Protein AF-A0A183JU76-F1 (afdb_monomer_lite)

Structure (mmCIF, N/CA/C/O backbone):
data_AF-A0A183JU76-F1
#
_entry.id   AF-A0A183JU76-F1
#
loop_
_atom_site.group_PDB
_atom_site.id
_atom_site.type_symbol
_atom_site.label_atom_id
_atom_site.label_alt_id
_atom_site.label_comp_id
_atom_site.label_asym_id
_atom_site.label_entity_id
_atom_site.label_seq_id
_atom_site.pdbx_PDB_ins_code
_atom_site.Cartn_x
_atom_site.Cartn_y
_atom_site.Cartn_z
_atom_site.occupancy
_atom_site.B_iso_or_equiv
_atom_site.auth_seq_id
_atom_site.auth_comp_id
_atom_site.auth_asym_id
_atom_site.auth_atom_id
_atom_site.pdbx_PDB_model_num
ATOM 1 N N . MET A 1 1 ? 10.591 5.083 47.140 1.00 48.34 1 MET A N 1
ATOM 2 C CA . MET A 1 1 ? 10.810 4.590 45.764 1.00 48.34 1 MET A CA 1
ATOM 3 C C . MET A 1 1 ? 9.761 5.238 44.866 1.00 48.34 1 MET A C 1
ATOM 5 O O . MET A 1 1 ? 8.653 4.733 44.786 1.00 48.34 1 MET A O 1
ATOM 9 N N . SER A 1 2 ? 10.059 6.404 44.282 1.00 62.25 2 SER A N 1
ATOM 10 C CA . SER A 1 2 ? 9.163 7.076 43.324 1.00 62.25 2 SER A CA 1
ATOM 11 C C . SER A 1 2 ? 9.661 6.807 41.912 1.00 62.25 2 SER A C 1
ATOM 13 O O . SER A 1 2 ? 10.393 7.607 41.347 1.00 62.25 2 SER A O 1
ATOM 15 N N . THR A 1 3 ? 9.287 5.664 41.348 1.00 63.38 3 THR A N 1
ATOM 16 C CA . THR A 1 3 ? 9.513 5.340 39.932 1.00 63.38 3 THR A CA 1
ATOM 17 C C . THR A 1 3 ? 8.264 5.686 39.125 1.00 63.38 3 THR A C 1
ATOM 19 O O . THR A 1 3 ? 7.696 4.839 38.438 1.00 63.38 3 THR A O 1
ATOM 22 N N . ARG A 1 4 ? 7.764 6.919 39.267 1.00 74.62 4 ARG A N 1
ATOM 23 C CA . ARG A 1 4 ? 6.697 7.418 38.396 1.00 74.62 4 ARG A CA 1
ATOM 24 C C . ARG A 1 4 ? 7.343 8.090 37.196 1.00 74.62 4 ARG A C 1
ATOM 26 O O . ARG A 1 4 ? 8.186 8.966 37.365 1.00 74.62 4 ARG A O 1
ATOM 33 N N . ASN A 1 5 ? 6.941 7.648 36.009 1.00 74.25 5 ASN A N 1
ATOM 34 C CA . ASN A 1 5 ? 7.272 8.315 34.757 1.00 74.25 5 ASN A CA 1
ATOM 35 C C . ASN A 1 5 ? 6.854 9.797 34.880 1.00 74.25 5 ASN A C 1
ATOM 37 O O . ASN A 1 5 ? 5.763 10.048 35.409 1.00 74.25 5 ASN A O 1
ATOM 41 N N . PRO A 1 6 ? 7.697 10.766 34.481 1.00 79.50 6 PRO A N 1
ATOM 42 C CA . PRO A 1 6 ? 7.353 12.178 34.575 1.00 79.50 6 PRO A CA 1
ATOM 43 C C . PRO A 1 6 ? 6.086 12.495 33.775 1.00 79.50 6 PRO A C 1
ATOM 45 O O . PRO A 1 6 ? 5.745 11.803 32.813 1.00 79.50 6 PRO A O 1
ATOM 48 N N . SER A 1 7 ? 5.382 13.543 34.201 1.00 70.38 7 SER A N 1
ATOM 49 C CA . SER A 1 7 ? 4.186 14.034 33.520 1.00 70.38 7 SER A CA 1
ATOM 50 C C . SER A 1 7 ? 4.509 14.368 32.056 1.00 70.38 7 SER A C 1
ATOM 52 O O . SER A 1 7 ? 5.568 14.952 31.803 1.00 70.38 7 SER A O 1
ATOM 54 N N . PRO A 1 8 ? 3.634 14.015 31.096 1.00 71.88 8 PRO A N 1
ATOM 55 C CA . PRO A 1 8 ? 3.842 14.362 29.695 1.00 71.88 8 PRO A CA 1
ATOM 56 C C . PRO A 1 8 ? 3.948 15.890 29.518 1.00 71.88 8 PRO A C 1
ATOM 58 O O . PRO A 1 8 ? 3.363 16.635 30.312 1.00 71.88 8 PRO A O 1
ATOM 61 N N . PRO A 1 9 ? 4.715 16.363 28.517 1.00 79.00 9 PRO A N 1
ATOM 62 C CA . PRO A 1 9 ? 4.908 17.790 28.286 1.00 79.00 9 PRO A CA 1
ATOM 63 C C . PRO A 1 9 ? 3.572 18.509 28.017 1.00 79.00 9 PRO A C 1
ATOM 65 O O . PRO A 1 9 ? 2.643 17.883 27.508 1.00 79.00 9 PRO A O 1
ATOM 68 N N . PRO A 1 10 ? 3.458 19.810 28.347 1.00 71.88 10 PRO A N 1
ATOM 69 C CA . PRO A 1 10 ? 2.198 20.558 28.269 1.00 71.88 10 PRO A CA 1
ATOM 70 C C . PRO A 1 10 ? 1.607 20.644 26.853 1.00 71.88 10 PRO A C 1
ATOM 72 O O . PRO A 1 10 ? 0.391 20.726 26.724 1.00 71.88 10 PRO A O 1
ATOM 75 N N . ASP A 1 11 ? 2.443 20.537 25.814 1.00 68.19 11 ASP A N 1
ATOM 76 C CA . ASP A 1 11 ? 2.024 20.496 24.403 1.00 68.19 11 ASP A CA 1
ATOM 77 C C . ASP A 1 11 ? 1.846 19.065 23.864 1.00 68.19 11 ASP A C 1
ATOM 79 O O . ASP A 1 11 ? 1.732 18.854 22.656 1.00 68.19 11 ASP A O 1
ATOM 83 N N . TYR A 1 12 ? 1.869 18.049 24.734 1.00 67.44 12 TYR A N 1
ATOM 84 C CA . T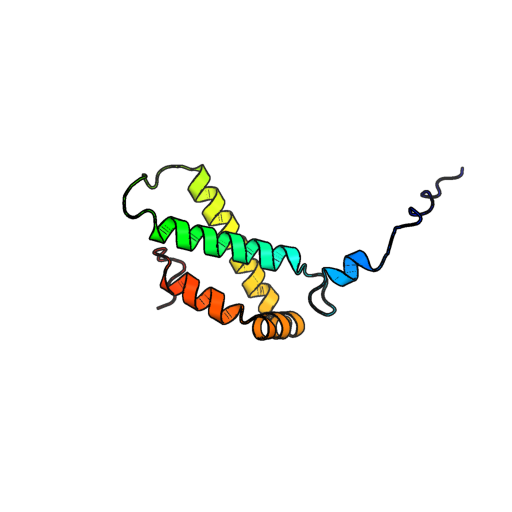YR A 1 12 ? 1.608 16.675 24.324 1.00 67.44 12 TYR A CA 1
ATOM 85 C C . TYR A 1 12 ? 0.121 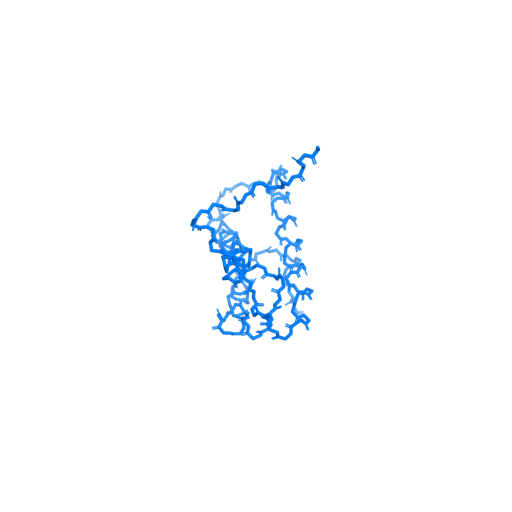16.505 24.026 1.00 67.44 12 TYR A C 1
ATOM 87 O O . TYR A 1 12 ? -0.672 16.095 24.875 1.00 67.44 12 TYR A O 1
ATOM 95 N N . ASP A 1 13 ? -0.249 16.798 22.785 1.00 65.44 13 ASP A N 1
ATOM 96 C CA . ASP A 1 13 ? -1.531 16.385 22.254 1.00 65.44 13 ASP A CA 1
ATOM 97 C C . ASP A 1 13 ? -1.483 14.870 22.010 1.00 65.44 13 ASP A C 1
ATOM 99 O O . ASP A 1 13 ? -0.924 14.379 21.024 1.00 65.44 13 ASP A O 1
ATOM 103 N N . GLY A 1 14 ? -2.051 14.100 22.943 1.00 62.72 14 GLY A N 1
ATOM 104 C CA . GLY A 1 14 ? -2.179 12.643 22.825 1.00 62.72 14 GLY A CA 1
ATOM 105 C C . GLY A 1 14 ? -2.920 12.198 21.557 1.00 62.72 14 GLY A C 1
ATOM 106 O O . GLY A 1 14 ? -2.834 11.028 21.182 1.00 62.72 14 GLY A O 1
ATOM 107 N N . ASN A 1 15 ? -3.581 13.134 20.872 1.00 62.50 15 ASN A N 1
ATOM 108 C CA . ASN A 1 15 ? -4.281 12.947 19.613 1.00 62.50 15 ASN A CA 1
ATOM 109 C C . ASN A 1 15 ? -3.355 12.935 18.378 1.00 62.50 15 ASN A C 1
ATOM 111 O O . ASN A 1 15 ? -3.772 12.534 17.293 1.00 62.50 15 ASN A O 1
ATOM 115 N N . ALA A 1 16 ? -2.074 13.305 18.516 1.00 63.06 16 ALA A N 1
ATOM 116 C CA . ALA A 1 16 ? -1.117 13.304 17.404 1.00 63.06 16 ALA A CA 1
ATOM 117 C C . ALA A 1 16 ? -0.960 11.921 16.743 1.00 63.06 16 ALA A C 1
ATOM 119 O O . ALA A 1 16 ? -0.738 11.828 15.537 1.00 63.06 16 ALA A O 1
ATOM 120 N N . LYS A 1 17 ? -1.117 10.841 17.520 1.00 61.53 17 LYS A N 1
ATOM 121 C CA . LYS A 1 17 ? -1.121 9.467 16.995 1.00 61.53 17 LYS A CA 1
ATOM 122 C C . LYS A 1 17 ? -2.384 9.158 16.192 1.00 61.53 17 LYS A C 1
ATOM 124 O O . LYS A 1 17 ? -2.287 8.490 15.174 1.00 61.53 17 LYS A O 1
ATOM 129 N N . GLN A 1 18 ? -3.534 9.684 16.609 1.00 63.34 18 GLN A N 1
ATOM 130 C CA . GLN A 1 18 ? -4.809 9.490 15.916 1.00 63.34 18 GLN A CA 1
ATOM 131 C C . GLN A 1 18 ? -4.832 10.201 14.552 1.00 63.34 18 GLN A C 1
ATOM 133 O O . GLN A 1 18 ? -5.455 9.714 13.615 1.00 63.34 18 GLN A O 1
ATOM 138 N N . LEU A 1 19 ? -4.090 11.306 14.404 1.00 73.56 19 LEU A N 1
ATOM 139 C CA . LEU A 1 19 ? -3.949 12.023 13.130 1.00 73.56 19 LEU A CA 1
ATOM 140 C C . LEU A 1 19 ? -3.211 11.221 12.047 1.00 73.56 19 LEU A C 1
ATOM 142 O O . LEU A 1 19 ? -3.474 11.420 10.861 1.00 73.56 19 LEU A O 1
ATOM 146 N N . ASP A 1 20 ? -2.292 10.333 12.432 1.00 83.31 20 ASP A N 1
ATOM 147 C CA . ASP A 1 20 ? -1.538 9.510 11.481 1.00 83.31 20 ASP A CA 1
ATOM 148 C C . ASP A 1 20 ? -2.216 8.163 11.187 1.00 83.31 20 ASP A C 1
ATOM 150 O O . ASP A 1 20 ? -1.788 7.450 10.290 1.00 83.31 20 ASP A O 1
ATOM 154 N N . MET A 1 21 ? -3.287 7.807 11.896 1.00 86.38 21 MET A N 1
ATOM 155 C CA . MET A 1 21 ? -3.982 6.530 11.722 1.00 86.38 21 MET A CA 1
ATOM 156 C C . MET A 1 21 ? -4.901 6.539 10.494 1.00 86.38 21 MET A C 1
ATOM 158 O O . MET A 1 21 ? -5.677 7.476 10.276 1.00 86.38 21 MET A O 1
ATOM 162 N N . ILE A 1 22 ? -4.831 5.495 9.666 1.00 84.62 22 ILE A N 1
ATOM 163 C CA . ILE A 1 22 ? -5.784 5.272 8.571 1.00 84.62 22 ILE A CA 1
ATOM 164 C C . ILE A 1 22 ? -7.098 4.763 9.181 1.00 84.62 22 ILE A C 1
ATOM 166 O O . ILE A 1 22 ? -7.179 3.615 9.617 1.00 84.62 22 ILE A O 1
ATOM 170 N N . GLY A 1 23 ? -8.123 5.617 9.239 1.00 80.56 23 GLY A N 1
ATOM 171 C CA . GLY A 1 23 ? -9.376 5.299 9.935 1.00 80.56 23 GLY A CA 1
ATOM 172 C C . GLY A 1 23 ? -9.140 4.928 11.404 1.00 80.56 23 GLY A C 1
ATOM 173 O O . GLY A 1 23 ? -8.370 5.595 12.092 1.00 80.56 23 GLY A O 1
ATOM 174 N N . ASP A 1 24 ? -9.757 3.832 11.850 1.00 78.69 24 ASP A N 1
ATOM 175 C CA . ASP A 1 24 ? -9.598 3.286 13.208 1.00 78.69 24 ASP A CA 1
ATOM 176 C C . ASP A 1 24 ? -8.461 2.246 13.311 1.00 78.69 24 ASP A C 1
ATOM 178 O O . ASP A 1 24 ? -8.344 1.513 14.296 1.00 78.69 24 ASP A O 1
ATOM 182 N N . THR A 1 25 ? -7.604 2.152 12.291 1.00 82.44 25 THR A N 1
ATOM 183 C CA . THR A 1 25 ? -6.504 1.179 12.247 1.00 82.44 25 THR A CA 1
ATOM 184 C C . THR A 1 25 ? -5.214 1.743 12.831 1.00 82.44 25 THR A C 1
ATOM 186 O O . THR A 1 25 ? -4.989 2.947 12.845 1.00 82.44 25 THR A O 1
ATOM 189 N N . THR A 1 26 ? -4.292 0.873 13.242 1.00 82.19 26 THR A N 1
ATOM 190 C CA . THR A 1 26 ? -2.944 1.281 13.677 1.00 82.19 26 THR A CA 1
ATOM 191 C C . THR A 1 26 ? -1.993 1.587 12.512 1.00 82.19 26 THR A C 1
ATOM 193 O O . THR A 1 26 ? -0.794 1.746 12.737 1.00 82.19 26 THR A O 1
ATOM 196 N N . TYR A 1 27 ? -2.485 1.615 11.270 1.00 84.94 27 TYR A N 1
ATOM 197 C CA . TYR A 1 27 ? -1.663 1.838 10.082 1.00 84.94 27 TYR A CA 1
ATOM 198 C C . TYR A 1 27 ? -1.408 3.330 9.862 1.00 84.94 27 TYR A C 1
ATOM 200 O O . TYR A 1 27 ? -2.306 4.149 10.041 1.00 84.94 27 TYR A O 1
ATOM 208 N N . SER A 1 28 ? -0.183 3.675 9.462 1.00 87.75 28 SER A N 1
ATOM 209 C CA . SER A 1 28 ? 0.267 5.062 9.299 1.00 87.75 28 SER A CA 1
ATOM 210 C C . SER A 1 28 ? -0.043 5.610 7.900 1.00 87.75 28 SER A C 1
ATOM 212 O O . SER A 1 28 ? 0.380 5.041 6.890 1.00 87.75 28 SER A O 1
ATOM 214 N N . ARG A 1 29 ? -0.715 6.766 7.838 1.00 88.56 29 ARG A N 1
ATOM 215 C CA . ARG A 1 29 ? -0.932 7.550 6.611 1.00 88.56 29 ARG A CA 1
ATOM 216 C C . ARG A 1 29 ? 0.394 8.044 6.047 1.00 88.56 29 ARG A C 1
ATOM 218 O O . ARG A 1 29 ? 0.618 7.968 4.842 1.00 88.56 29 ARG A O 1
ATOM 225 N N . ARG A 1 30 ? 1.293 8.535 6.907 1.00 90.06 30 ARG A N 1
ATOM 226 C CA . ARG A 1 30 ? 2.623 9.016 6.499 1.00 90.06 30 ARG A CA 1
ATOM 227 C C . ARG A 1 30 ? 3.445 7.926 5.838 1.00 90.06 30 ARG A C 1
ATOM 229 O O . ARG A 1 30 ? 4.110 8.209 4.846 1.00 90.06 30 ARG A O 1
ATOM 236 N N . TRP A 1 31 ? 3.397 6.704 6.366 1.00 91.19 31 TRP A N 1
ATOM 237 C CA . TRP A 1 31 ? 4.076 5.564 5.752 1.00 91.19 31 TRP A CA 1
ATOM 238 C C . TRP A 1 31 ? 3.562 5.317 4.330 1.00 91.19 31 TRP A C 1
ATOM 240 O O . TRP A 1 31 ? 4.361 5.237 3.401 1.00 91.19 31 TRP A O 1
ATOM 250 N N . LEU A 1 32 ? 2.240 5.309 4.142 1.00 90.50 32 LEU A N 1
ATOM 251 C CA . LEU A 1 32 ? 1.618 5.095 2.835 1.00 90.50 32 LEU A CA 1
ATOM 252 C C . LEU A 1 32 ? 1.983 6.188 1.818 1.00 90.50 32 LEU A C 1
ATOM 254 O O . LEU A 1 32 ? 2.377 5.879 0.696 1.00 90.50 32 LEU A O 1
ATOM 258 N N . PHE A 1 33 ? 1.917 7.466 2.201 1.00 89.94 33 PHE A N 1
ATOM 259 C CA . PHE A 1 33 ? 2.326 8.555 1.305 1.00 89.94 33 PHE A CA 1
ATOM 260 C C . PHE A 1 33 ? 3.823 8.523 0.994 1.00 89.94 33 PHE A C 1
ATOM 262 O O . PHE A 1 33 ? 4.223 8.804 -0.132 1.00 89.94 33 PHE A O 1
ATOM 269 N N . SER A 1 34 ? 4.649 8.139 1.968 1.00 90.75 34 SER A N 1
ATOM 270 C CA . SER A 1 34 ? 6.090 7.979 1.759 1.00 90.75 34 SER A CA 1
ATOM 271 C C . SER A 1 34 ? 6.378 6.858 0.755 1.00 90.75 34 SER A C 1
ATOM 273 O O . SER A 1 34 ? 7.202 7.042 -0.136 1.00 90.75 34 SER A O 1
ATOM 275 N N . LEU A 1 35 ? 5.659 5.732 0.842 1.00 90.56 35 LEU A N 1
ATOM 276 C CA . LEU A 1 35 ? 5.727 4.641 -0.134 1.00 90.56 35 LEU A CA 1
ATOM 277 C C . LEU A 1 35 ? 5.322 5.110 -1.541 1.00 90.56 35 LEU A C 1
ATOM 279 O O . LEU A 1 35 ? 6.012 4.806 -2.511 1.00 90.56 35 LEU A O 1
ATOM 283 N N . LEU A 1 36 ? 4.248 5.898 -1.654 1.00 88.62 36 LEU A N 1
ATOM 284 C CA . LEU A 1 36 ? 3.800 6.452 -2.935 1.00 88.62 36 LEU A CA 1
ATOM 285 C C . LEU A 1 36 ? 4.834 7.378 -3.573 1.00 88.62 36 LEU A C 1
ATOM 287 O O . LEU A 1 36 ? 5.101 7.262 -4.766 1.00 88.62 36 LEU A O 1
ATOM 291 N N . ILE A 1 37 ? 5.437 8.271 -2.787 1.00 89.25 37 ILE A N 1
ATOM 292 C CA . ILE A 1 37 ? 6.483 9.173 -3.281 1.00 89.25 37 ILE A CA 1
ATOM 293 C C . ILE A 1 37 ? 7.679 8.362 -3.781 1.00 89.25 37 ILE A C 1
ATOM 295 O O . ILE A 1 37 ? 8.111 8.577 -4.911 1.00 89.25 37 ILE A O 1
ATOM 299 N N . LYS A 1 38 ? 8.157 7.383 -3.000 1.00 87.00 38 LYS A N 1
ATOM 300 C CA . LYS A 1 38 ? 9.269 6.522 -3.426 1.00 87.00 38 LYS A CA 1
ATOM 301 C C . LYS A 1 38 ? 8.946 5.760 -4.720 1.00 87.00 38 LYS A C 1
ATOM 303 O O . LYS A 1 38 ? 9.806 5.641 -5.590 1.00 87.00 38 LYS A O 1
ATOM 308 N N . LEU A 1 39 ? 7.713 5.266 -4.877 1.00 85.38 39 LEU A N 1
ATOM 309 C CA . LEU A 1 39 ? 7.290 4.607 -6.115 1.00 85.38 39 LEU A CA 1
ATOM 310 C C . LEU A 1 39 ? 7.332 5.571 -7.309 1.00 85.38 39 LEU A C 1
ATOM 312 O O . LEU A 1 39 ? 7.846 5.216 -8.368 1.00 85.38 39 LEU A O 1
ATOM 316 N N . LEU A 1 40 ? 6.810 6.789 -7.153 1.00 85.00 40 LEU A N 1
ATOM 317 C CA . LEU A 1 40 ? 6.815 7.792 -8.220 1.00 85.00 40 LEU A CA 1
ATOM 318 C C . LEU A 1 40 ? 8.235 8.238 -8.584 1.00 85.00 40 LEU A C 1
ATOM 320 O O . LEU A 1 40 ? 8.544 8.385 -9.765 1.00 85.00 40 LEU A O 1
ATOM 324 N N . GLU A 1 41 ? 9.113 8.409 -7.595 1.00 84.81 41 GLU A N 1
ATOM 325 C CA . GLU A 1 41 ? 10.536 8.684 -7.815 1.00 84.81 41 GLU A CA 1
ATOM 326 C C . GLU A 1 41 ? 11.194 7.566 -8.624 1.00 84.81 41 GLU A C 1
ATOM 328 O O . GLU A 1 41 ? 11.921 7.849 -9.579 1.00 84.81 41 GLU A O 1
ATOM 333 N N . LYS A 1 42 ? 10.885 6.303 -8.307 1.00 79.06 42 LYS A N 1
ATOM 334 C CA . LYS A 1 42 ? 11.368 5.140 -9.056 1.00 79.06 42 LYS A CA 1
ATOM 335 C C . LYS A 1 42 ? 10.883 5.162 -10.504 1.00 79.06 42 LYS A C 1
ATOM 337 O O . LYS A 1 42 ? 11.713 5.106 -11.410 1.00 79.06 42 LYS A O 1
ATOM 342 N N . VAL A 1 43 ? 9.585 5.345 -10.735 1.00 78.50 43 VAL A N 1
ATOM 343 C CA . VAL A 1 43 ? 8.995 5.432 -12.085 1.00 78.50 43 VAL A CA 1
ATOM 344 C C . VAL A 1 43 ? 9.625 6.566 -12.899 1.00 78.50 43 VAL A C 1
ATOM 346 O O . VAL A 1 43 ? 9.984 6.390 -14.066 1.00 78.50 43 VAL A O 1
ATOM 349 N N . ASN A 1 44 ? 9.801 7.736 -12.282 1.00 77.19 44 ASN A N 1
ATOM 350 C CA . ASN A 1 44 ? 10.424 8.888 -12.923 1.00 77.19 44 ASN A CA 1
ATOM 351 C C . ASN A 1 44 ? 11.910 8.635 -13.224 1.00 77.19 44 ASN A C 1
ATOM 353 O O . ASN A 1 44 ? 12.398 8.999 -14.295 1.00 77.19 44 ASN A O 1
ATOM 357 N N . SER A 1 45 ? 12.625 7.969 -12.311 1.00 72.88 45 SER A N 1
ATOM 358 C CA . SER A 1 45 ? 14.020 7.585 -12.520 1.00 72.88 45 SER A CA 1
ATOM 359 C C . SER A 1 45 ? 14.168 6.616 -13.692 1.00 72.88 45 SER A C 1
ATOM 361 O O . SER A 1 45 ? 15.053 6.819 -14.510 1.00 72.88 45 SER A O 1
ATOM 363 N N . GLU A 1 46 ? 13.271 5.638 -13.846 1.00 66.31 46 GLU A N 1
ATOM 364 C CA . GLU A 1 46 ? 13.279 4.685 -14.964 1.00 66.31 46 GLU A CA 1
ATOM 365 C C . GLU A 1 46 ? 12.917 5.353 -16.294 1.00 66.31 46 GLU A C 1
ATOM 367 O O . GLU A 1 46 ? 13.569 5.114 -17.309 1.00 66.31 46 GLU A O 1
ATOM 372 N N . THR A 1 47 ? 11.945 6.269 -16.276 1.00 59.06 47 THR A N 1
ATOM 373 C CA . THR A 1 47 ? 11.551 7.055 -17.456 1.00 59.06 47 THR A CA 1
ATOM 374 C C . THR A 1 47 ? 12.685 7.980 -17.920 1.00 59.06 47 THR A C 1
ATOM 376 O O . THR A 1 47 ? 12.905 8.148 -19.119 1.00 59.06 47 THR A O 1
ATOM 379 N N . SER A 1 48 ? 13.450 8.557 -16.987 1.00 54.66 48 SER A N 1
ATOM 380 C CA . SER A 1 48 ? 14.596 9.423 -17.295 1.00 54.66 48 SER A CA 1
ATOM 381 C C . SER A 1 48 ? 15.905 8.654 -17.541 1.00 54.66 48 SER A C 1
ATOM 383 O O . SER A 1 48 ? 16.830 9.213 -18.134 1.00 54.66 48 SER A O 1
ATOM 385 N N . ALA A 1 49 ? 16.012 7.390 -17.118 1.00 52.53 49 ALA A N 1
ATOM 386 C CA . ALA A 1 49 ? 17.222 6.564 -17.209 1.00 52.53 49 ALA A CA 1
ATOM 387 C C . ALA A 1 49 ? 17.370 5.821 -18.546 1.00 52.53 49 ALA A C 1
ATOM 389 O O . ALA A 1 49 ? 18.044 4.799 -18.621 1.00 52.53 49 ALA A O 1
ATOM 390 N N . THR A 1 50 ? 16.837 6.365 -19.643 1.00 45.22 50 THR A N 1
ATOM 391 C CA . THR A 1 50 ? 17.093 5.813 -20.987 1.00 45.22 50 THR A CA 1
ATOM 392 C C . THR A 1 50 ? 18.575 5.930 -21.411 1.00 45.22 50 THR A C 1
ATOM 394 O O . THR A 1 50 ? 18.938 5.422 -22.466 1.00 45.22 50 THR A O 1
ATOM 397 N N . TRP A 1 51 ? 19.461 6.571 -20.628 1.00 44.03 51 TRP A N 1
ATOM 398 C CA . TRP A 1 51 ? 20.818 6.891 -21.101 1.00 44.03 51 TRP A CA 1
ATOM 399 C C . TRP A 1 51 ? 22.016 6.513 -20.223 1.00 44.03 51 TRP A C 1
ATOM 401 O O . TRP A 1 51 ? 23.113 6.465 -20.773 1.00 44.03 51 TRP A O 1
ATOM 411 N N . LEU A 1 52 ? 21.889 6.205 -18.928 1.00 46.25 52 LEU A N 1
ATOM 412 C CA . LEU A 1 52 ? 23.064 5.933 -18.081 1.00 46.25 52 LEU A CA 1
ATOM 413 C C . LEU A 1 52 ? 22.750 4.961 -16.926 1.00 46.25 52 LEU A C 1
ATOM 415 O O . LEU A 1 52 ? 21.839 5.213 -16.141 1.00 46.25 52 LEU A O 1
ATOM 419 N N . SER A 1 53 ? 23.610 3.942 -16.799 1.00 42.66 53 SER A N 1
ATOM 420 C CA . SER A 1 53 ? 23.892 3.096 -15.620 1.00 42.66 53 SER A CA 1
ATOM 421 C C . SER A 1 53 ? 23.310 1.679 -15.586 1.00 42.66 53 SER A C 1
ATOM 423 O O . SER A 1 53 ? 22.204 1.449 -15.116 1.00 42.66 53 SER A O 1
ATOM 425 N N . SER A 1 54 ? 24.155 0.739 -16.022 1.00 45.78 54 SER A N 1
ATOM 426 C CA . SER A 1 54 ? 24.584 -0.463 -15.290 1.00 45.78 54 SER A CA 1
ATOM 427 C C . SER A 1 54 ? 23.693 -0.952 -14.137 1.00 45.78 54 SER A C 1
ATOM 429 O O . SER A 1 54 ? 23.646 -0.356 -13.062 1.00 45.78 54 SER A O 1
ATOM 431 N N . ASP A 1 55 ? 23.098 -2.122 -14.362 1.00 54.84 55 ASP A N 1
ATOM 432 C CA . ASP A 1 55 ? 22.258 -2.954 -13.478 1.00 54.84 55 ASP A CA 1
ATOM 433 C C . ASP A 1 55 ? 23.009 -3.529 -12.246 1.00 54.84 55 ASP A C 1
ATOM 435 O O . ASP A 1 55 ? 22.493 -4.351 -11.495 1.00 54.84 55 ASP A O 1
ATOM 439 N N . GLU A 1 56 ? 24.267 -3.139 -12.038 1.00 55.78 56 GLU A N 1
ATOM 440 C CA . GLU A 1 56 ? 25.221 -3.817 -11.147 1.00 55.78 56 GLU A CA 1
ATOM 441 C C . GLU A 1 56 ? 25.596 -3.028 -9.878 1.00 55.78 56 GLU A C 1
ATOM 443 O O . GLU A 1 56 ? 26.551 -3.388 -9.190 1.00 55.78 56 GLU A O 1
ATOM 448 N N . ASP A 1 57 ? 24.830 -1.989 -9.520 1.00 62.28 57 ASP A N 1
ATOM 449 C CA . ASP A 1 57 ? 24.945 -1.336 -8.207 1.00 62.28 57 ASP A CA 1
ATOM 450 C C . ASP A 1 57 ? 24.097 -2.078 -7.148 1.00 62.28 57 ASP A C 1
ATOM 452 O O . ASP A 1 57 ? 22.862 -2.016 -7.196 1.00 62.28 57 ASP A O 1
ATOM 456 N N . PRO A 1 58 ? 24.715 -2.767 -6.166 1.00 62.66 58 PRO A N 1
ATOM 457 C CA . PRO A 1 58 ? 23.988 -3.498 -5.126 1.00 62.66 58 PRO A CA 1
ATOM 458 C C . PRO A 1 58 ? 23.066 -2.596 -4.290 1.00 62.66 58 PRO A C 1
ATOM 460 O O . PRO A 1 58 ? 22.014 -3.055 -3.853 1.00 62.66 58 PRO A O 1
ATOM 463 N N . SER A 1 59 ? 23.400 -1.309 -4.139 1.00 64.19 59 SER A N 1
ATOM 464 C CA . SER A 1 59 ? 22.589 -0.332 -3.398 1.00 64.19 59 SER A CA 1
ATOM 465 C C . SER A 1 59 ? 21.224 -0.085 -4.057 1.00 64.19 59 SER A C 1
ATOM 467 O O . SER A 1 59 ? 20.192 -0.012 -3.386 1.00 64.19 59 SER A O 1
ATOM 469 N N . ARG A 1 60 ? 21.184 -0.027 -5.397 1.00 66.88 60 ARG A N 1
ATOM 470 C CA . ARG A 1 60 ? 19.924 0.124 -6.148 1.00 66.88 60 ARG A CA 1
ATOM 471 C C . ARG A 1 60 ? 19.022 -1.094 -5.987 1.00 66.88 60 ARG A C 1
ATOM 473 O O . ARG A 1 60 ? 17.820 -0.944 -5.791 1.00 66.88 60 ARG A O 1
ATOM 480 N N . LYS A 1 61 ? 19.613 -2.288 -6.013 1.00 67.31 61 LYS A N 1
ATOM 481 C CA . LYS A 1 61 ? 18.895 -3.559 -5.884 1.00 67.31 61 LYS A CA 1
ATOM 482 C C . LYS A 1 61 ? 18.301 -3.766 -4.488 1.00 67.31 61 LYS A C 1
ATOM 484 O O . LYS A 1 61 ? 17.193 -4.285 -4.359 1.00 67.31 61 LYS A O 1
ATOM 489 N N . GLU A 1 62 ? 19.008 -3.333 -3.445 1.00 72.69 62 GLU A N 1
ATOM 490 C CA . GLU A 1 62 ? 18.482 -3.318 -2.073 1.00 72.69 62 GLU A CA 1
ATOM 491 C C . GLU A 1 62 ? 17.294 -2.355 -1.940 1.00 72.69 62 GLU A C 1
ATOM 493 O O . GLU A 1 62 ? 16.255 -2.745 -1.409 1.00 72.69 62 GLU A O 1
ATOM 498 N N . SER A 1 63 ? 17.392 -1.143 -2.500 1.00 73.25 63 SER A N 1
ATOM 499 C CA . SER A 1 63 ? 16.288 -0.171 -2.483 1.00 73.25 63 SER A CA 1
ATOM 500 C C . SER A 1 63 ? 15.052 -0.649 -3.255 1.00 73.25 63 SER A C 1
ATOM 502 O O . SER A 1 63 ? 13.929 -0.334 -2.864 1.00 73.25 63 SER A O 1
ATOM 504 N N . GLU A 1 64 ? 15.237 -1.385 -4.352 1.00 77.56 64 GLU A N 1
ATOM 505 C CA . GLU A 1 64 ? 14.141 -2.017 -5.097 1.00 77.56 64 GLU A CA 1
ATOM 506 C C . GLU A 1 64 ? 13.468 -3.123 -4.287 1.00 77.56 64 GLU A C 1
ATOM 508 O O . GLU A 1 64 ? 12.243 -3.185 -4.238 1.00 77.56 64 GLU A O 1
ATOM 513 N N . THR A 1 65 ? 14.261 -3.953 -3.607 1.00 82.38 65 THR A N 1
ATOM 514 C CA . THR A 1 65 ? 13.744 -5.035 -2.761 1.00 82.38 65 THR A CA 1
ATOM 515 C C . THR A 1 65 ? 12.948 -4.474 -1.578 1.00 82.38 65 THR A C 1
ATOM 517 O O . THR A 1 65 ? 11.846 -4.944 -1.311 1.00 82.38 65 THR A O 1
ATOM 520 N N . GLU A 1 66 ? 13.439 -3.413 -0.923 1.00 86.88 66 GLU A N 1
ATOM 521 C CA . GLU A 1 66 ? 12.705 -2.727 0.155 1.00 86.88 66 GLU A CA 1
ATOM 522 C C . GLU A 1 66 ? 11.353 -2.186 -0.341 1.00 86.88 66 GLU A C 1
ATOM 524 O O . GLU A 1 66 ? 10.339 -2.280 0.356 1.00 86.88 66 GLU A O 1
ATOM 529 N N . LEU A 1 67 ? 11.317 -1.631 -1.558 1.00 85.44 67 LEU A N 1
ATOM 530 C CA . LEU A 1 67 ? 10.074 -1.162 -2.163 1.00 85.44 67 LEU A CA 1
ATOM 531 C C . LEU A 1 67 ? 9.114 -2.310 -2.478 1.00 85.44 67 LEU A C 1
ATOM 533 O O . LEU A 1 67 ? 7.937 -2.206 -2.140 1.00 85.44 67 LEU A O 1
ATOM 537 N N . GLU A 1 68 ? 9.592 -3.405 -3.072 1.00 85.19 68 GLU A N 1
ATOM 538 C CA . GLU A 1 68 ? 8.781 -4.603 -3.338 1.00 85.19 68 GLU A CA 1
ATOM 539 C C . GLU A 1 68 ? 8.159 -5.161 -2.041 1.00 85.19 68 GLU A C 1
ATOM 541 O O . GLU A 1 68 ? 6.964 -5.468 -2.005 1.00 85.19 68 GLU A O 1
ATOM 546 N N . GLU A 1 69 ? 8.922 -5.220 -0.947 1.00 89.56 69 GLU A N 1
ATOM 547 C CA . GLU A 1 69 ? 8.433 -5.653 0.369 1.00 89.56 69 GLU A CA 1
ATOM 548 C C . GLU A 1 69 ? 7.363 -4.710 0.937 1.00 89.56 69 GLU A C 1
ATOM 550 O O . GLU A 1 69 ? 6.334 -5.165 1.448 1.00 89.56 69 GLU A O 1
ATOM 555 N N . GLN A 1 70 ? 7.563 -3.394 0.820 1.00 89.62 70 GLN A N 1
ATOM 556 C CA . GLN A 1 70 ? 6.583 -2.397 1.261 1.00 89.62 70 GLN A CA 1
ATOM 557 C C . GLN A 1 70 ? 5.286 -2.471 0.443 1.00 89.62 70 GLN A C 1
ATOM 559 O O . GLN A 1 70 ? 4.201 -2.324 1.010 1.00 89.62 70 GLN A O 1
ATOM 564 N N . LEU A 1 71 ? 5.376 -2.761 -0.859 1.00 88.25 71 LEU A N 1
ATOM 565 C CA . LEU A 1 71 ? 4.213 -3.001 -1.718 1.00 88.25 71 LEU A CA 1
ATOM 566 C C . LEU A 1 71 ? 3.468 -4.283 -1.331 1.00 88.25 71 LEU A C 1
ATOM 568 O O . LEU A 1 71 ? 2.239 -4.267 -1.271 1.00 88.25 71 LEU A O 1
ATOM 572 N N . CYS A 1 72 ? 4.182 -5.366 -1.008 1.00 89.19 72 CYS A N 1
ATOM 573 C CA . CYS A 1 72 ? 3.565 -6.594 -0.494 1.00 89.19 72 CYS A CA 1
ATOM 574 C C . CYS A 1 72 ? 2.839 -6.338 0.831 1.00 89.19 72 CYS A C 1
ATOM 576 O O . CYS A 1 72 ? 1.698 -6.759 1.005 1.00 89.19 72 CYS A O 1
ATOM 578 N N . CYS A 1 73 ? 3.459 -5.577 1.737 1.00 89.44 73 CYS A N 1
ATOM 579 C CA . CYS A 1 73 ? 2.810 -5.186 2.983 1.00 89.44 73 CYS A CA 1
ATOM 580 C C . CYS A 1 73 ? 1.534 -4.386 2.703 1.00 89.44 73 CYS A C 1
ATOM 582 O O . CYS A 1 73 ? 0.492 -4.688 3.274 1.00 89.44 73 CYS A O 1
ATOM 584 N N . LEU A 1 74 ? 1.583 -3.399 1.801 1.00 89.44 74 LEU A N 1
ATOM 585 C CA . LEU A 1 74 ? 0.396 -2.632 1.424 1.00 89.44 74 LEU A CA 1
ATOM 586 C C . LEU A 1 74 ? -0.709 -3.531 0.857 1.00 89.44 74 LEU A C 1
ATOM 588 O O . LEU A 1 74 ? -1.870 -3.350 1.220 1.00 89.44 74 LEU A O 1
ATOM 592 N N . TRP A 1 75 ? -0.356 -4.504 0.015 1.00 89.69 75 TRP A N 1
ATOM 593 C CA . TRP A 1 75 ? -1.299 -5.489 -0.508 1.00 89.69 75 TRP A CA 1
ATOM 594 C C . TRP A 1 75 ? -1.999 -6.254 0.619 1.00 89.69 75 TRP A C 1
ATOM 596 O O . TRP A 1 75 ? -3.227 -6.307 0.644 1.00 89.69 75 TRP A O 1
ATOM 606 N N . ASP A 1 76 ? -1.258 -6.748 1.611 1.00 89.19 76 ASP A N 1
ATOM 607 C CA . ASP A 1 76 ? -1.843 -7.431 2.769 1.00 89.19 76 ASP A CA 1
ATOM 608 C C . ASP A 1 76 ? -2.755 -6.507 3.594 1.00 89.19 76 ASP A C 1
ATOM 610 O O . ASP A 1 76 ? -3.802 -6.935 4.085 1.00 89.19 76 ASP A O 1
ATOM 614 N N . LEU A 1 77 ? -2.415 -5.216 3.703 1.00 88.62 77 LEU A N 1
ATOM 615 C CA . LEU A 1 77 ? -3.242 -4.219 4.393 1.00 88.62 77 LEU A CA 1
ATOM 616 C C . LEU A 1 77 ? -4.589 -3.973 3.705 1.00 88.62 77 LEU A C 1
ATOM 618 O O . LEU A 1 77 ? -5.551 -3.589 4.377 1.00 88.62 77 LEU A O 1
ATOM 622 N N . THR A 1 78 ? -4.696 -4.229 2.398 1.00 88.06 78 THR A N 1
ATOM 623 C CA . THR A 1 78 ? -5.954 -4.057 1.651 1.00 88.06 78 THR A CA 1
ATOM 624 C C . THR A 1 78 ? -7.058 -5.029 2.074 1.00 88.06 78 THR A C 1
ATOM 626 O O . THR A 1 78 ? -8.219 -4.826 1.728 1.00 88.06 78 THR A O 1
ATOM 629 N N . VAL A 1 79 ? -6.760 -6.035 2.906 1.00 88.88 79 VAL A N 1
ATOM 630 C CA . VAL A 1 79 ? -7.797 -6.845 3.567 1.00 88.88 79 VAL A CA 1
ATOM 631 C C . VAL A 1 79 ? -8.687 -6.002 4.495 1.00 88.88 79 VAL A C 1
ATOM 633 O O . VAL A 1 79 ? -9.843 -6.348 4.753 1.00 88.88 79 VAL A O 1
ATOM 636 N N . ASN A 1 80 ? -8.163 -4.884 5.010 1.00 90.00 80 ASN A N 1
ATOM 637 C CA . ASN A 1 80 ? -8.882 -3.999 5.909 1.00 90.00 80 ASN A CA 1
ATOM 638 C C . ASN A 1 80 ? -9.744 -2.995 5.124 1.00 90.00 80 ASN A C 1
ATOM 640 O O . ASN A 1 80 ? -9.257 -2.226 4.296 1.00 90.00 80 ASN A O 1
ATOM 644 N N . ARG A 1 81 ? -11.046 -2.955 5.432 1.00 87.50 81 ARG A N 1
ATOM 645 C CA . ARG A 1 81 ? -12.006 -2.089 4.731 1.00 87.50 81 ARG A CA 1
ATOM 646 C C . ARG A 1 81 ? -11.758 -0.597 4.923 1.00 87.50 81 ARG A C 1
ATOM 648 O O . ARG A 1 81 ? -12.071 0.169 4.017 1.00 87.50 81 ARG A O 1
ATOM 655 N N . ASP A 1 82 ? -11.234 -0.179 6.068 1.00 87.25 82 ASP A N 1
ATOM 656 C CA . ASP A 1 82 ? -10.945 1.236 6.315 1.00 87.25 82 ASP A CA 1
ATOM 657 C C . ASP A 1 82 ? -9.712 1.682 5.528 1.00 87.25 82 ASP A C 1
ATOM 659 O O . ASP A 1 82 ? -9.685 2.797 5.010 1.00 87.25 82 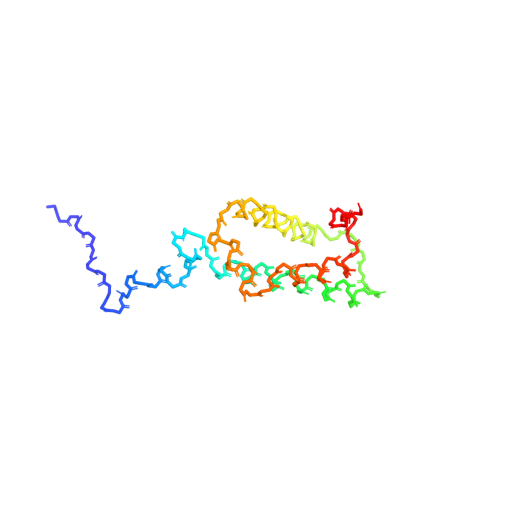ASP A O 1
ATOM 663 N N . VAL A 1 83 ? -8.749 0.773 5.333 1.00 87.81 83 VAL A N 1
ATOM 664 C CA . VAL A 1 83 ? -7.625 0.985 4.411 1.00 87.81 83 VAL A CA 1
ATOM 665 C C . VAL A 1 83 ? -8.127 1.081 2.974 1.00 87.81 83 VAL A C 1
ATOM 667 O O . VAL A 1 83 ? -7.762 2.022 2.283 1.00 87.81 83 VAL A O 1
ATOM 670 N N . LEU A 1 84 ? -9.010 0.181 2.529 1.00 89.06 84 LEU A N 1
ATOM 671 C CA . LEU A 1 84 ? -9.576 0.240 1.174 1.00 89.06 84 LEU A CA 1
ATOM 672 C C . LEU A 1 84 ? -10.313 1.551 0.892 1.00 89.06 84 LEU A C 1
ATOM 674 O O . LEU A 1 84 ? -10.085 2.157 -0.148 1.00 89.06 84 LEU A O 1
ATOM 678 N N . LYS A 1 85 ? -11.168 2.004 1.818 1.00 88.56 85 LYS A N 1
ATOM 679 C CA . LYS A 1 85 ? -11.868 3.291 1.677 1.00 88.56 85 LYS A CA 1
ATOM 680 C C . LYS A 1 85 ? -10.890 4.451 1.555 1.00 88.56 85 LYS A C 1
ATOM 682 O O . LYS A 1 85 ? -11.100 5.325 0.729 1.00 88.56 85 LYS A O 1
ATOM 687 N N . PHE A 1 86 ? -9.827 4.440 2.355 1.00 88.81 86 PHE A N 1
ATOM 688 C CA . PHE A 1 86 ? -8.787 5.457 2.277 1.00 88.81 86 PHE A CA 1
ATOM 689 C C . PHE A 1 86 ? -8.044 5.403 0.934 1.00 88.81 86 PHE A C 1
ATOM 691 O O . PHE A 1 86 ? -7.827 6.429 0.304 1.00 88.81 86 PHE A O 1
ATOM 698 N N . LEU A 1 87 ? -7.678 4.212 0.454 1.00 89.44 87 LEU A N 1
ATOM 699 C CA . LEU A 1 87 ? -7.019 4.061 -0.847 1.00 89.44 87 LEU A CA 1
ATOM 700 C C . LEU A 1 87 ? -7.901 4.552 -2.005 1.00 89.44 87 LEU A C 1
ATOM 702 O O . LEU A 1 87 ? -7.376 5.145 -2.945 1.00 89.44 87 LEU A O 1
ATOM 706 N N . ASP A 1 88 ? -9.210 4.319 -1.926 1.00 89.00 88 ASP A N 1
ATOM 707 C CA . ASP A 1 88 ? -10.197 4.783 -2.906 1.00 89.00 88 ASP A CA 1
ATOM 708 C C . ASP A 1 88 ? -10.383 6.310 -2.849 1.00 89.00 88 ASP A C 1
ATOM 710 O O . ASP A 1 88 ? -10.297 6.977 -3.876 1.00 89.00 88 ASP A O 1
ATOM 714 N N . GLU A 1 89 ? -10.525 6.883 -1.647 1.00 90.81 89 GLU A N 1
ATOM 715 C CA . GLU A 1 89 ? -10.688 8.330 -1.424 1.00 90.81 89 GLU A CA 1
ATOM 716 C C . GLU A 1 89 ? -9.535 9.158 -2.014 1.00 90.81 89 GLU A C 1
ATOM 718 O O . GLU A 1 89 ? -9.756 10.248 -2.539 1.00 90.81 89 GLU A O 1
ATOM 723 N N . PHE A 1 90 ? -8.310 8.636 -1.949 1.00 86.69 90 PHE A N 1
ATOM 724 C CA . PHE A 1 90 ? -7.112 9.299 -2.468 1.00 86.69 90 PHE A CA 1
ATOM 725 C C . PHE A 1 90 ? -6.704 8.819 -3.872 1.00 86.69 90 PHE A C 1
ATOM 727 O O . PHE A 1 90 ? -5.600 9.131 -4.319 1.00 86.69 90 PHE A O 1
ATOM 734 N N . GLU A 1 91 ? -7.553 8.040 -4.552 1.00 88.88 91 GLU A N 1
ATOM 735 C CA . GLU A 1 91 ? -7.296 7.461 -5.882 1.00 88.88 91 GLU A CA 1
ATOM 736 C C . GLU A 1 91 ? -5.949 6.721 -5.978 1.00 88.88 91 GLU A C 1
ATOM 738 O O . GLU A 1 91 ? -5.311 6.638 -7.032 1.00 88.88 91 GLU A O 1
ATOM 743 N N . ILE A 1 92 ? -5.501 6.148 -4.861 1.00 88.50 92 ILE A N 1
ATOM 744 C CA . ILE A 1 92 ? -4.169 5.562 -4.730 1.00 88.50 92 ILE A CA 1
ATOM 745 C C . ILE A 1 92 ? -4.012 4.372 -5.681 1.00 88.50 92 ILE A C 1
ATOM 747 O O . ILE A 1 92 ? -2.963 4.202 -6.301 1.00 88.50 92 ILE A O 1
ATOM 751 N N . VAL A 1 93 ? -5.077 3.594 -5.875 1.00 85.62 93 VAL A N 1
ATOM 752 C CA . VAL A 1 93 ? -5.108 2.476 -6.830 1.00 85.62 93 VAL A CA 1
ATOM 753 C C . VAL A 1 93 ? -4.853 2.957 -8.265 1.00 85.62 93 VAL A C 1
ATOM 755 O O . VAL A 1 93 ? -4.099 2.326 -9.005 1.00 85.62 93 VAL A O 1
ATOM 758 N N . SER A 1 94 ? -5.421 4.100 -8.656 1.00 86.50 94 SER A N 1
ATOM 759 C CA . SER A 1 94 ? -5.196 4.705 -9.974 1.00 86.50 94 SER A CA 1
ATOM 760 C C . SER A 1 94 ? -3.750 5.175 -10.134 1.00 86.50 94 SER A C 1
ATOM 762 O O . SER A 1 94 ? -3.148 4.966 -11.187 1.00 86.50 94 SER A O 1
ATOM 764 N N . ILE A 1 95 ? -3.163 5.764 -9.087 1.00 86.56 95 ILE A N 1
ATOM 765 C CA . ILE A 1 95 ? -1.749 6.168 -9.075 1.00 86.56 95 ILE A CA 1
ATOM 766 C C . ILE A 1 95 ? -0.847 4.944 -9.264 1.00 86.56 95 ILE A C 1
ATOM 768 O O . ILE A 1 95 ? 0.029 4.971 -10.129 1.00 86.56 95 ILE A O 1
ATOM 772 N N . PHE A 1 96 ? -1.097 3.857 -8.526 1.00 83.75 96 PHE A N 1
ATOM 773 C CA . PHE A 1 96 ? -0.353 2.606 -8.680 1.00 83.75 96 PHE A CA 1
ATOM 774 C C . PHE A 1 96 ? -0.476 2.036 -10.090 1.00 83.75 96 PHE A C 1
ATOM 776 O O . PHE A 1 96 ? 0.543 1.712 -10.686 1.00 83.75 96 PHE A O 1
ATOM 783 N N . ASN A 1 97 ? -1.682 1.961 -10.658 1.00 83.25 97 ASN A N 1
ATOM 784 C CA . ASN A 1 97 ? -1.879 1.431 -12.010 1.00 83.25 97 ASN A CA 1
ATOM 785 C C . ASN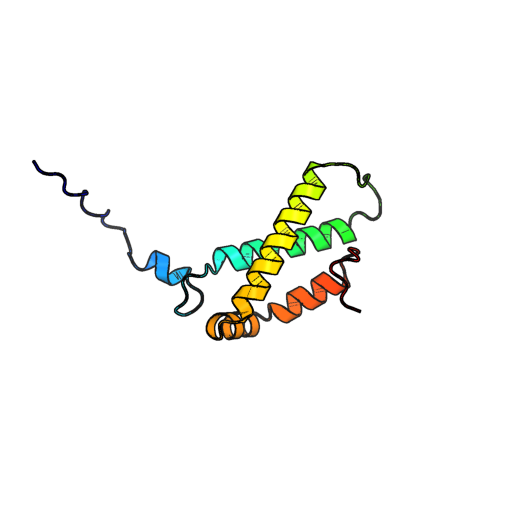 A 1 97 ? -1.133 2.250 -13.078 1.00 83.25 97 ASN A C 1
ATOM 787 O O . ASN A 1 97 ? -0.512 1.679 -13.974 1.00 83.25 97 ASN A O 1
ATOM 791 N N . ASN A 1 98 ? -1.145 3.582 -12.966 1.00 82.31 98 ASN A N 1
ATOM 792 C CA . ASN A 1 98 ? -0.419 4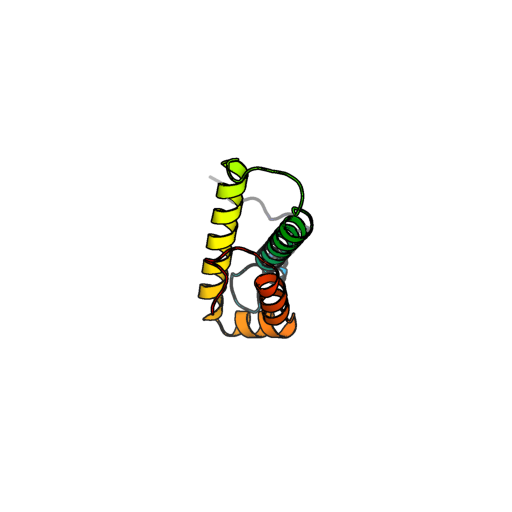.461 -13.888 1.00 82.31 98 ASN A CA 1
ATOM 793 C C . ASN A 1 98 ? 1.105 4.339 -13.733 1.00 82.31 98 ASN A C 1
ATOM 795 O O . ASN A 1 98 ? 1.835 4.292 -14.726 1.00 82.31 98 ASN A O 1
ATOM 799 N N . ALA A 1 99 ? 1.584 4.262 -12.490 1.00 79.75 99 ALA A N 1
ATOM 800 C CA . ALA A 1 99 ? 2.992 4.038 -12.187 1.00 79.75 99 ALA A CA 1
ATOM 801 C C . ALA A 1 99 ? 3.462 2.678 -12.730 1.00 79.75 99 ALA A C 1
ATOM 803 O O . ALA A 1 99 ? 4.471 2.606 -13.425 1.00 79.75 99 ALA A O 1
ATOM 804 N N . LEU A 1 100 ? 2.688 1.618 -12.491 1.00 73.19 100 LEU A N 1
ATOM 805 C CA . LEU A 1 100 ? 2.998 0.251 -12.900 1.00 73.19 100 LEU A CA 1
ATOM 806 C C . LEU A 1 100 ? 3.081 0.092 -14.418 1.00 73.19 100 LEU A C 1
ATOM 808 O O . LEU A 1 100 ? 3.981 -0.575 -14.916 1.00 73.19 100 LEU A O 1
ATOM 812 N N . GLY A 1 101 ? 2.182 0.748 -15.158 1.00 66.94 101 GLY A N 1
ATOM 813 C CA . GLY A 1 101 ? 2.220 0.758 -16.622 1.00 66.94 101 GLY A CA 1
ATOM 814 C C . GLY A 1 101 ? 3.463 1.436 -17.212 1.00 66.94 101 GLY A C 1
ATOM 815 O O . GLY A 1 101 ? 3.765 1.227 -18.384 1.00 66.94 101 GLY A O 1
ATOM 816 N N . SER A 1 102 ? 4.183 2.230 -16.415 1.00 66.12 102 SER A N 1
ATOM 817 C CA . SER A 1 102 ? 5.382 2.968 -16.830 1.00 66.12 102 SER A CA 1
ATOM 818 C C . SER A 1 102 ? 6.694 2.285 -16.408 1.00 66.12 102 SER A C 1
ATOM 820 O O . SER A 1 102 ? 7.754 2.633 -16.924 1.00 66.12 102 SER A O 1
ATOM 822 N N . VAL A 1 103 ? 6.634 1.320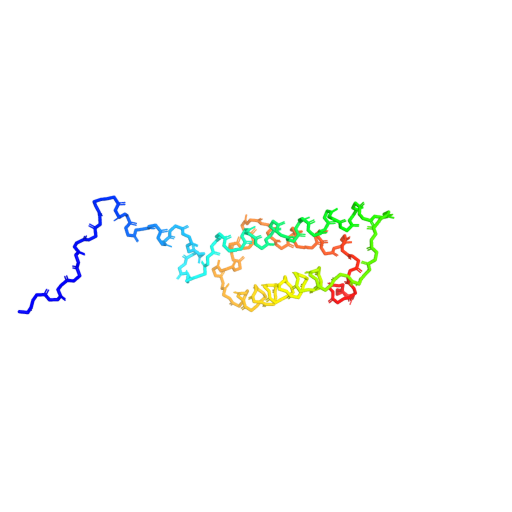 -15.484 1.00 67.38 103 VAL A N 1
ATOM 823 C CA . VAL A 1 103 ? 7.798 0.618 -14.920 1.00 67.38 103 VAL A CA 1
ATOM 824 C C . VAL A 1 103 ? 8.201 -0.558 -15.812 1.00 67.38 103 VAL A C 1
ATOM 826 O O . VAL A 1 103 ? 7.365 -1.368 -16.210 1.00 67.38 103 VAL A O 1
ATOM 829 N N . GLN A 1 104 ? 9.499 -0.693 -16.104 1.00 62.31 104 GLN A N 1
ATOM 830 C CA . GLN A 1 104 ? 10.040 -1.788 -16.932 1.00 62.31 104 GLN A CA 1
ATOM 831 C C . GLN A 1 104 ? 10.488 -3.006 -16.100 1.00 62.31 104 GLN A C 1
ATOM 833 O O . GLN A 1 104 ? 11.366 -3.761 -16.516 1.00 62.31 104 GLN A O 1
ATOM 838 N N . ASN A 1 105 ? 9.894 -3.227 -14.923 1.00 62.66 105 ASN A N 1
ATOM 839 C CA . ASN A 1 105 ? 10.204 -4.377 -14.073 1.00 62.66 105 ASN A CA 1
ATOM 840 C C . ASN A 1 105 ? 9.230 -5.543 -14.357 1.00 62.66 105 ASN A C 1
ATOM 842 O O . ASN A 1 105 ? 8.046 -5.456 -14.016 1.00 62.66 105 ASN A O 1
ATOM 846 N N . PRO A 1 106 ? 9.701 -6.669 -14.930 1.00 61.34 106 PRO A N 1
ATOM 847 C CA . PRO A 1 106 ? 8.844 -7.788 -15.317 1.00 61.34 106 PRO A CA 1
ATOM 848 C C . PRO A 1 106 ? 8.145 -8.484 -14.143 1.00 61.34 106 PRO A C 1
ATOM 850 O O . PRO A 1 106 ? 7.173 -9.194 -14.374 1.00 61.34 106 PRO A O 1
ATOM 853 N N . ARG A 1 107 ? 8.599 -8.295 -12.895 1.00 64.06 107 ARG A N 1
ATOM 854 C CA . ARG A 1 107 ? 7.920 -8.845 -11.706 1.00 64.06 107 ARG A CA 1
ATOM 855 C C . ARG A 1 107 ? 6.678 -8.058 -11.311 1.00 64.06 107 ARG A C 1
ATOM 857 O O . ARG A 1 107 ? 5.781 -8.609 -10.684 1.00 64.06 107 ARG A O 1
ATOM 864 N N . LEU A 1 108 ? 6.652 -6.777 -11.665 1.00 60.28 108 LEU A N 1
ATOM 865 C CA . LEU A 1 108 ? 5.575 -5.854 -11.337 1.00 60.28 108 LEU A CA 1
ATOM 866 C C . LEU A 1 108 ? 4.528 -5.786 -12.466 1.00 60.28 108 LEU A C 1
ATOM 868 O O . LEU A 1 108 ? 3.385 -5.411 -12.233 1.00 60.28 108 LEU A O 1
ATOM 872 N N . LEU A 1 109 ? 4.870 -6.229 -13.678 1.00 59.50 109 LEU A N 1
ATOM 873 C CA . LEU A 1 109 ? 3.925 -6.362 -14.787 1.00 59.50 109 LEU A CA 1
ATOM 874 C C . LEU A 1 109 ? 3.010 -7.583 -14.587 1.00 59.50 109 LEU A C 1
ATOM 876 O O . LEU A 1 109 ? 3.366 -8.709 -14.935 1.00 59.50 109 LEU A O 1
ATOM 880 N N . VAL A 1 110 ? 1.796 -7.363 -14.079 1.00 54.59 110 VAL A N 1
ATOM 881 C CA . VAL A 1 110 ? 0.717 -8.359 -14.167 1.00 54.59 110 VAL A CA 1
ATOM 882 C C . VAL A 1 110 ? 0.133 -8.288 -15.581 1.00 54.59 110 VAL A C 1
ATOM 884 O O . VAL A 1 110 ? -0.472 -7.282 -15.948 1.00 54.59 110 VAL A O 1
ATOM 887 N N . ARG A 1 111 ? 0.363 -9.326 -16.392 1.00 45.50 111 ARG A N 1
ATOM 888 C CA . ARG A 1 111 ? -0.214 -9.473 -17.739 1.00 45.50 111 ARG A CA 1
ATOM 889 C C . ARG A 1 111 ? -1.492 -10.299 -17.716 1.00 45.50 111 ARG A C 1
ATOM 891 O O . ARG A 1 111 ? -1.504 -11.321 -16.997 1.00 45.50 111 ARG A O 1
#

Sequence (111 aa):
MSTRNPSPPPDYDGNAKQLDMIGDTTYSRRWLFSLLIKLLEKVNSETSATWLSSDEDPSRKESETELEEQLCCLWDLTVNRDVLKFLDEFEIVSIFNNALGSVQNPRLLVR

InterPro domains:
  IPR052464 Synovial Proliferation Regulator [PTHR23424] (16-108)

Secondary structure (DSSP, 8-state):
---PPPPPPTT--TTHHHHHBSTTSS-BHHHHHHHHHHHHHHHHHHHH-SS---TT-HHHHHHHHHHHHHHHHHHHHTTSHHHHHHHHHTTHHHHHHHHHHH---TTT---

Radius of gyration: 19.03 Å; chains: 1; bounding box: 37×30×67 Å

Foldseek 3Di:
DPPDDDDDDPPPPVCPQVVQDLPPHSDGPVLVVVLLVLLVVQLVCQVVPPDDDDPPDVVVVVSVVVSVVSVVVLVVVCVDPSSVVVCVVVVVVVSLVVSLVSDPDPVSDDD

Organism: NCBI:txid6186

pLDDT: mean 75.78, std 13.61, range [42.66, 91.19]